Protein AF-A0A1Q7RCG2-F1 (afdb_monomer)

Solvent-accessible surface area (backbone atoms only — not comparable to full-atom values): 6216 Å² total; per-residue (Å²): 131,94,55,55,78,74,37,64,39,34,48,46,26,45,50,47,28,56,50,52,54,61,56,51,67,67,38,62,78,84,33,51,81,45,63,43,42,55,32,52,50,24,32,48,39,22,30,50,26,43,43,56,15,63,72,42,95,43,73,68,54,22,46,55,24,45,51,52,17,51,52,22,46,52,50,24,52,50,45,49,49,53,35,37,78,73,64,45,39,57,64,71,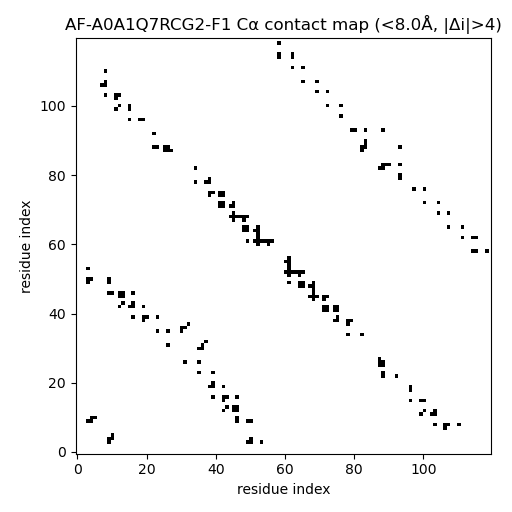60,48,53,55,52,48,55,48,49,53,52,28,50,52,37,45,52,52,51,49,53,58,53,52,64,73,75,111

Mean predicted aligned error: 2.52 Å

Secondary structure (DSSP, 8-state):
---GGG-HHHHHHHHHHHHHHHHGGGS-GGGGTTHHHHHHHHHHHHHHHHHHHHTSSSHHHHHHHHHHHHHHHHHHHHHHHHHHHTTSS-HHHHHHHHHHHHHHHHHHHHHHHHHHTTT-

Foldseek 3Di:
DDALCVQPLLVLLVVLLVLLLVQLVQADPVCVVPLSVQLNCLSVLLNVLCRVLVPDPDLVSSLVSLVVSLVSLVSNLVSLVVCVVVVSGDVVSSVVSVVSSVVSNVSSVVVSVVSVVVVD

pLDDT: mean 96.67, std 4.48, range [63.81, 98.88]

Sequence (120 aa):
MKTFRELDAWKKAHGLTLTVYRASSGFPADERFGLVMQLRRAASSVPANIAEGFARRTTKDFLRHLDIASGSLEETRYFLLLGNDLGYIASQNHEEIQRACDEVGRLLGGLMQALRRRLT

Nearest PDB structures (foldseek):
  2gsc-assembly1_D  TM=9.965E-01  e=1.014E-08  Xanthomonas campestris pv. campestris
  2gsc-assembly1_C  TM=9.899E-01  e=2.465E-07  Xanthomonas campestris pv. campestris
  2rld-assembly1_B  TM=9.260E-01  e=1.618E-04  Bacteroides thetaiotaomicron VPI-5482
  2rld-assembly1_E  TM=9.252E-01  e=1.705E-04  Bacteroides thetaiotaomicron VPI-5482
  2rld-assembly1_D  TM=9.304E-01  e=6.303E-04  Bacteroides thetaiotaomicron VPI-5482

Radius of gyration: 14.98 Å; Cα contacts (8 Å, |Δi|>4): 127; chains: 1; bounding box: 38×26×40 Å

Structure (mmCIF, N/CA/C/O backbone):
data_AF-A0A1Q7RCG2-F1
#
_entry.id   AF-A0A1Q7RCG2-F1
#
loop_
_atom_site.group_PDB
_atom_site.id
_atom_site.type_symbol
_atom_site.label_atom_id
_atom_site.label_alt_id
_atom_site.label_comp_id
_atom_site.label_asym_id
_atom_site.label_entity_id
_atom_site.label_seq_id
_atom_site.pdbx_PDB_ins_code
_atom_site.Cartn_x
_atom_site.Cartn_y
_atom_site.Cartn_z
_atom_site.occupancy
_atom_site.B_iso_or_equiv
_atom_site.auth_seq_id
_atom_site.auth_comp_id
_atom_site.auth_asym_id
_atom_site.auth_atom_id
_atom_site.pdbx_PDB_model_num
ATOM 1 N N . MET A 1 1 ? 18.819 -17.217 -8.934 1.00 63.81 1 MET A N 1
ATOM 2 C CA . MET A 1 1 ? 17.830 -16.504 -9.774 1.00 63.81 1 MET A CA 1
ATOM 3 C C . MET A 1 1 ? 17.269 -15.365 -8.939 1.00 63.81 1 MET A C 1
ATOM 5 O O . MET A 1 1 ? 16.858 -15.650 -7.824 1.00 63.81 1 MET A O 1
ATOM 9 N N . LYS A 1 2 ? 17.323 -14.110 -9.410 1.00 83.50 2 LYS A N 1
ATOM 10 C CA . LYS A 1 2 ? 16.809 -12.965 -8.634 1.00 83.50 2 LYS A CA 1
ATOM 11 C C . LYS A 1 2 ? 15.293 -13.066 -8.492 1.00 83.50 2 LYS A C 1
ATOM 13 O O . LYS A 1 2 ? 14.614 -13.375 -9.471 1.00 83.50 2 LYS A O 1
ATOM 18 N N . THR A 1 3 ? 14.772 -12.791 -7.302 1.00 94.25 3 THR A N 1
ATOM 19 C CA . THR A 1 3 ? 13.325 -12.812 -7.029 1.00 94.25 3 THR A CA 1
ATOM 20 C C . THR A 1 3 ? 12.819 -11.442 -6.582 1.00 94.25 3 THR A C 1
ATOM 22 O O . THR A 1 3 ? 13.573 -10.647 -6.024 1.00 94.25 3 THR A O 1
ATOM 25 N N . PHE A 1 4 ? 11.521 -11.172 -6.757 1.00 96.06 4 PHE A N 1
ATOM 26 C CA . PHE A 1 4 ? 10.897 -9.929 -6.276 1.00 96.06 4 PHE A CA 1
ATOM 27 C C . PHE A 1 4 ? 11.079 -9.723 -4.762 1.00 96.06 4 PHE A C 1
ATOM 29 O O . PHE A 1 4 ? 11.087 -8.588 -4.294 1.00 96.06 4 PHE A O 1
ATOM 36 N N . ARG A 1 5 ? 11.276 -10.811 -4.000 1.00 96.69 5 ARG A N 1
ATOM 37 C CA . ARG A 1 5 ? 11.492 -10.788 -2.546 1.00 96.69 5 ARG A CA 1
ATOM 38 C C . ARG A 1 5 ? 12.801 -10.114 -2.140 1.00 96.69 5 ARG A C 1
ATOM 40 O O . ARG A 1 5 ? 12.957 -9.737 -0.984 1.00 96.69 5 ARG A O 1
ATOM 47 N N . GLU A 1 6 ? 13.737 -9.952 -3.072 1.00 96.19 6 GLU A N 1
ATOM 48 C CA . GLU A 1 6 ? 14.990 -9.233 -2.835 1.00 96.19 6 GLU A CA 1
ATOM 49 C C . GLU A 1 6 ? 14.806 -7.710 -2.875 1.00 96.19 6 GLU A C 1
ATOM 51 O O . GLU A 1 6 ? 15.628 -7.001 -2.297 1.00 96.19 6 GLU A O 1
ATOM 56 N N . LEU A 1 7 ? 13.728 -7.203 -3.491 1.00 97.50 7 LEU A N 1
ATOM 57 C CA . LEU A 1 7 ? 13.446 -5.770 -3.572 1.00 97.50 7 LEU A CA 1
ATOM 58 C C . LEU A 1 7 ? 13.056 -5.216 -2.201 1.00 97.50 7 LEU A C 1
ATOM 60 O O . LEU A 1 7 ? 12.069 -5.653 -1.608 1.00 97.50 7 LEU A O 1
ATOM 64 N N . ASP A 1 8 ? 13.757 -4.187 -1.732 1.00 98.25 8 ASP A N 1
ATOM 65 C CA . ASP A 1 8 ? 13.430 -3.558 -0.446 1.00 98.25 8 ASP A CA 1
ATOM 66 C C . ASP A 1 8 ? 12.045 -2.906 -0.455 1.00 98.25 8 ASP A C 1
ATOM 68 O O . ASP A 1 8 ? 11.306 -3.025 0.523 1.00 98.25 8 ASP A O 1
ATOM 72 N N . ALA A 1 9 ? 11.639 -2.328 -1.594 1.00 98.25 9 ALA A N 1
ATOM 73 C CA . ALA A 1 9 ? 10.277 -1.834 -1.795 1.00 98.25 9 ALA A CA 1
ATOM 74 C C . ALA A 1 9 ? 9.230 -2.935 -1.551 1.00 98.25 9 ALA A C 1
ATOM 76 O O . ALA A 1 9 ? 8.227 -2.697 -0.882 1.00 98.25 9 ALA A O 1
ATOM 77 N N . TRP A 1 10 ? 9.485 -4.161 -2.027 1.00 98.69 10 TRP A N 1
ATOM 78 C CA . TRP A 1 10 ? 8.578 -5.285 -1.808 1.00 98.69 10 TRP A CA 1
ATOM 79 C C . TRP A 1 10 ? 8.573 -5.741 -0.346 1.00 98.69 10 TRP A C 1
ATOM 81 O O . TRP A 1 10 ? 7.501 -5.918 0.228 1.00 98.69 10 TRP A O 1
ATOM 91 N N . LYS A 1 11 ? 9.750 -5.900 0.279 1.00 98.69 11 LYS A N 1
ATOM 92 C CA . LYS A 1 11 ? 9.861 -6.340 1.683 1.00 98.69 11 LYS A CA 1
ATOM 93 C C . LYS A 1 11 ? 9.094 -5.403 2.614 1.00 98.69 11 LYS A C 1
ATOM 95 O O . LYS A 1 11 ? 8.339 -5.863 3.469 1.00 98.69 11 LYS A O 1
ATOM 100 N N . LYS A 1 12 ? 9.257 -4.091 2.421 1.00 98.75 12 LYS A N 1
ATOM 101 C CA . LYS A 1 12 ? 8.567 -3.069 3.214 1.00 98.75 12 LYS A CA 1
ATOM 102 C C . LYS A 1 12 ? 7.070 -3.028 2.923 1.00 98.75 12 LYS A C 1
ATOM 104 O O . LYS A 1 12 ? 6.293 -2.996 3.869 1.00 98.75 12 LYS A O 1
ATOM 109 N N . ALA A 1 13 ? 6.653 -3.140 1.660 1.00 98.81 13 ALA A N 1
ATOM 110 C CA . ALA A 1 13 ? 5.233 -3.213 1.305 1.00 98.81 13 ALA A CA 1
ATOM 111 C C . ALA A 1 13 ? 4.540 -4.460 1.888 1.00 98.81 13 ALA A C 1
ATOM 113 O O . ALA A 1 13 ? 3.412 -4.387 2.379 1.00 98.81 13 ALA A O 1
ATOM 114 N N . HIS A 1 14 ? 5.222 -5.608 1.891 1.00 98.81 14 HIS A N 1
ATOM 115 C CA . HIS A 1 14 ? 4.711 -6.824 2.516 1.00 98.81 14 HIS A CA 1
ATOM 116 C C . HIS A 1 14 ? 4.605 -6.672 4.039 1.00 98.81 14 HIS A C 1
ATOM 118 O O . HIS A 1 14 ? 3.569 -7.000 4.615 1.00 98.81 14 HIS A O 1
ATOM 124 N N . GLY A 1 15 ? 5.630 -6.106 4.684 1.00 98.75 15 GLY A N 1
ATOM 125 C CA . GLY A 1 15 ? 5.591 -5.772 6.110 1.00 98.75 15 GLY A CA 1
ATOM 126 C C . GLY A 1 15 ? 4.431 -4.835 6.462 1.00 98.75 15 GLY A C 1
ATOM 127 O O . GLY A 1 15 ? 3.671 -5.133 7.381 1.00 98.75 15 GLY A O 1
ATOM 128 N N . LEU A 1 16 ? 4.233 -3.768 5.680 1.00 98.81 16 LEU A N 1
ATOM 129 C CA . LEU A 1 16 ? 3.100 -2.850 5.815 1.00 98.81 16 LEU A CA 1
ATOM 130 C C . LEU A 1 16 ? 1.761 -3.591 5.721 1.00 98.81 16 LEU A C 1
ATOM 132 O O . LEU A 1 16 ? 0.891 -3.387 6.563 1.00 98.81 16 LEU A O 1
ATOM 136 N N . THR A 1 17 ? 1.613 -4.501 4.752 1.00 98.81 17 THR A N 1
ATOM 137 C CA . THR A 1 17 ? 0.398 -5.321 4.610 1.00 98.81 17 THR A CA 1
ATOM 138 C C . THR A 1 17 ? 0.106 -6.107 5.889 1.00 98.81 17 THR A C 1
ATOM 140 O O . THR A 1 17 ? -1.019 -6.083 6.383 1.00 98.81 17 THR A O 1
ATOM 143 N N . LEU A 1 18 ? 1.111 -6.770 6.469 1.00 98.75 18 LEU A N 1
ATOM 144 C CA . LEU A 1 18 ? 0.935 -7.525 7.715 1.00 98.75 18 LEU A CA 1
ATOM 145 C C . LEU A 1 18 ? 0.525 -6.614 8.880 1.00 98.75 18 LEU A C 1
ATOM 147 O O . LEU A 1 18 ? -0.365 -6.974 9.652 1.00 98.75 18 LEU A O 1
ATOM 151 N N . THR A 1 19 ? 1.131 -5.431 8.993 1.00 98.25 19 THR A N 1
ATOM 152 C CA . THR A 1 19 ? 0.772 -4.442 10.019 1.00 98.25 19 THR A CA 1
ATOM 153 C C . THR A 1 19 ? -0.667 -3.957 9.851 1.00 98.25 19 THR A C 1
ATOM 155 O O . THR A 1 19 ? -1.411 -3.931 10.826 1.00 98.25 19 THR A O 1
ATOM 158 N N . VAL A 1 20 ? -1.103 -3.667 8.623 1.00 98.25 20 VAL A N 1
ATOM 159 C CA . VAL A 1 20 ? -2.490 -3.278 8.320 1.00 98.25 20 VAL A CA 1
ATOM 160 C C . VAL A 1 20 ? -3.480 -4.383 8.700 1.00 98.25 20 VAL A C 1
ATOM 162 O O . VAL A 1 20 ? -4.526 -4.105 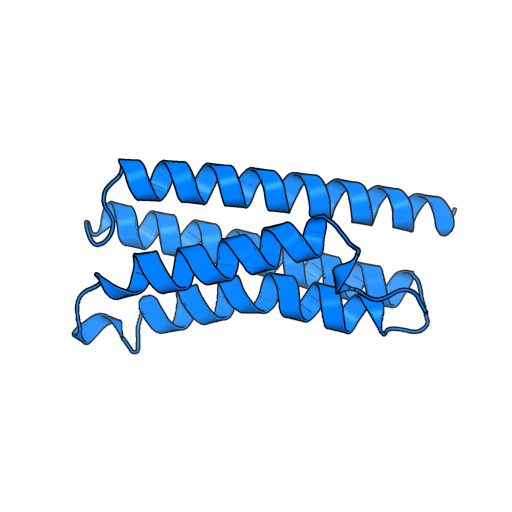9.288 1.00 98.25 20 VAL A O 1
ATOM 165 N N . TYR A 1 21 ? -3.163 -5.650 8.422 1.00 98.19 21 TYR A N 1
ATOM 166 C CA . TYR A 1 21 ? -4.018 -6.776 8.817 1.00 98.19 21 TYR A CA 1
ATOM 167 C C . TYR A 1 21 ? -4.177 -6.881 10.338 1.00 98.19 21 TYR A C 1
ATOM 169 O O . TYR A 1 21 ? -5.292 -7.108 10.810 1.00 98.19 21 TYR A O 1
ATOM 177 N N . ARG A 1 22 ? -3.087 -6.677 11.091 1.00 97.31 22 ARG A N 1
ATOM 178 C CA . ARG A 1 22 ? -3.101 -6.658 12.562 1.00 97.31 22 ARG A CA 1
ATOM 179 C C . ARG A 1 22 ? -3.856 -5.452 13.116 1.00 97.31 22 ARG A C 1
ATOM 181 O O . ARG A 1 22 ? -4.656 -5.611 14.021 1.00 97.31 22 ARG A O 1
ATOM 188 N N . ALA A 1 23 ? -3.649 -4.259 12.568 1.00 95.81 23 ALA A N 1
ATOM 189 C CA . ALA A 1 23 ? -4.341 -3.061 13.042 1.00 95.81 23 ALA A CA 1
ATOM 190 C C . ALA A 1 23 ? -5.856 -3.134 12.786 1.00 95.81 23 ALA A C 1
ATOM 192 O O . ALA A 1 23 ? -6.661 -2.843 13.666 1.00 95.81 23 ALA A O 1
ATOM 193 N N . SER A 1 24 ? -6.251 -3.611 11.603 1.00 96.50 24 SER A N 1
ATOM 194 C CA . SER A 1 24 ? -7.662 -3.732 11.210 1.00 96.50 24 SER A CA 1
ATOM 195 C C . SER A 1 24 ? -8.426 -4.859 11.913 1.00 96.50 24 SER A C 1
ATOM 197 O O . SER A 1 24 ? -9.637 -4.958 11.743 1.00 96.50 24 SER A O 1
ATOM 199 N N . SER A 1 25 ? -7.771 -5.731 12.692 1.00 94.88 25 SER A N 1
ATOM 200 C CA . SER A 1 25 ? -8.489 -6.743 13.482 1.00 94.88 25 SER A CA 1
ATOM 201 C C . SER A 1 25 ? -9.213 -6.160 14.694 1.00 94.88 25 SER A C 1
ATOM 203 O O . SER A 1 25 ? -10.073 -6.836 15.245 1.00 94.88 25 SER A O 1
ATOM 205 N N . GLY A 1 26 ? -8.859 -4.941 15.116 1.00 91.62 26 GLY A N 1
ATOM 206 C CA . GLY A 1 26 ? -9.524 -4.227 16.209 1.00 91.62 26 GLY A CA 1
ATOM 207 C C . GLY A 1 26 ? -10.731 -3.389 15.776 1.00 91.62 26 GLY A C 1
ATOM 208 O O . GLY A 1 26 ? -11.350 -2.752 16.620 1.00 91.62 26 GLY A O 1
ATOM 209 N N . PHE A 1 27 ? -11.053 -3.359 14.480 1.00 96.50 27 PHE A N 1
ATOM 210 C CA . PHE A 1 27 ? -12.150 -2.548 13.948 1.00 96.50 27 PHE A CA 1
ATOM 211 C C . PHE A 1 27 ? -13.511 -3.180 14.299 1.00 96.50 27 PHE A C 1
ATOM 213 O O . PHE A 1 27 ? -13.576 -4.396 14.521 1.00 96.50 27 PHE A O 1
ATOM 220 N N . PRO A 1 28 ? -14.609 -2.396 14.311 1.00 97.00 28 PRO A N 1
ATOM 221 C CA . PRO A 1 28 ? -15.953 -2.922 14.540 1.00 97.00 28 PRO A CA 1
ATOM 222 C C . PRO A 1 28 ? -16.313 -4.066 13.583 1.00 97.00 28 PRO A C 1
ATOM 224 O O . PRO A 1 28 ? -15.946 -4.053 12.407 1.00 97.00 28 PRO A O 1
ATOM 227 N N . ALA A 1 29 ? -17.071 -5.051 14.072 1.00 95.62 29 ALA A N 1
ATOM 228 C CA . ALA A 1 29 ? -17.440 -6.226 13.279 1.00 95.62 29 ALA A CA 1
ATOM 229 C C . ALA A 1 29 ? -18.261 -5.869 12.025 1.00 95.62 29 ALA A C 1
ATOM 231 O O . ALA A 1 29 ? -18.080 -6.500 10.981 1.00 95.62 29 ALA A O 1
ATOM 232 N N . ASP A 1 30 ? -19.095 -4.831 12.105 1.00 96.19 30 ASP A N 1
ATOM 233 C CA . ASP A 1 30 ? -19.936 -4.370 10.994 1.00 96.19 30 ASP A CA 1
ATOM 234 C C . ASP A 1 30 ? -19.110 -3.754 9.847 1.00 96.19 30 ASP A C 1
ATOM 236 O O . ASP A 1 30 ? -19.510 -3.807 8.686 1.00 96.19 30 ASP A O 1
ATOM 240 N N . GLU A 1 31 ? -17.886 -3.293 10.129 1.00 96.38 31 GLU A N 1
ATOM 241 C CA . GLU A 1 31 ? -16.946 -2.775 9.126 1.00 96.38 31 GLU A CA 1
ATOM 242 C C . GLU A 1 31 ? -16.150 -3.873 8.409 1.00 96.38 31 GLU A C 1
ATOM 244 O O . GLU A 1 31 ? -15.356 -3.592 7.503 1.00 96.38 31 GLU A O 1
ATOM 249 N N . ARG A 1 32 ? -16.358 -5.149 8.767 1.00 92.69 32 ARG A N 1
ATOM 250 C CA . ARG A 1 32 ? -15.634 -6.288 8.181 1.00 92.69 32 ARG A CA 1
ATOM 251 C C . ARG A 1 32 ? -15.726 -6.317 6.655 1.00 92.69 32 ARG A C 1
ATOM 253 O O . ARG A 1 32 ? -14.729 -6.612 5.994 1.00 92.69 32 ARG A O 1
ATOM 260 N N . PHE A 1 33 ? -16.915 -6.059 6.115 1.00 93.94 33 PHE A N 1
ATOM 261 C CA . PHE A 1 33 ? -17.172 -6.017 4.671 1.00 93.94 33 PHE A CA 1
ATOM 262 C C . PHE A 1 33 ? -17.119 -4.593 4.093 1.00 93.94 33 PHE A C 1
ATOM 264 O O . PHE A 1 33 ? -17.088 -4.443 2.874 1.00 93.94 33 PHE A O 1
ATOM 271 N N . GLY A 1 34 ? -17.070 -3.576 4.958 1.00 96.31 34 GLY A N 1
ATOM 272 C CA . GLY A 1 34 ? -16.856 -2.175 4.612 1.00 96.31 34 GLY A CA 1
ATOM 273 C C . GLY A 1 34 ? -15.370 -1.823 4.623 1.00 96.31 34 GLY A C 1
ATOM 274 O O . GLY A 1 34 ? -14.582 -2.336 3.818 1.00 96.31 34 GLY A O 1
ATOM 275 N N . LEU A 1 35 ? -14.976 -0.952 5.552 1.00 97.50 35 LEU A N 1
ATOM 276 C CA . LEU A 1 35 ? -13.643 -0.362 5.613 1.00 97.50 35 LEU A CA 1
ATOM 277 C C . LEU A 1 35 ? -12.520 -1.400 5.735 1.00 97.50 35 LEU A C 1
ATOM 279 O O . LEU A 1 35 ? -11.496 -1.281 5.060 1.00 97.50 35 LEU A O 1
ATOM 283 N N . VAL A 1 36 ? -12.703 -2.450 6.545 1.00 98.06 36 VAL A N 1
ATOM 284 C CA . VAL A 1 36 ? -11.662 -3.471 6.771 1.00 98.06 36 VAL A CA 1
ATOM 285 C C . VAL A 1 36 ? -11.311 -4.197 5.474 1.00 98.06 36 VAL A C 1
ATOM 287 O O . VAL A 1 36 ? -10.132 -4.433 5.192 1.00 98.06 36 VAL A O 1
ATOM 290 N N . MET A 1 37 ? -12.317 -4.552 4.670 1.00 98.31 37 MET A N 1
ATOM 291 C CA . MET A 1 37 ? -12.093 -5.234 3.397 1.00 98.31 37 MET A CA 1
ATOM 292 C C . MET A 1 37 ? -11.364 -4.327 2.406 1.00 98.31 37 MET A C 1
ATOM 294 O O . MET A 1 37 ? -10.397 -4.770 1.784 1.00 98.31 37 MET A O 1
ATOM 298 N N . GLN A 1 38 ? -11.804 -3.076 2.270 1.00 98.44 38 GLN A N 1
ATOM 299 C CA . GLN A 1 38 ? -11.202 -2.115 1.345 1.00 98.44 38 GLN A CA 1
ATOM 300 C C . GLN A 1 38 ? -9.742 -1.827 1.714 1.00 98.44 38 GLN A C 1
ATOM 302 O O . GLN A 1 38 ? -8.850 -1.984 0.879 1.00 98.44 38 GLN A O 1
ATOM 307 N N . LEU A 1 39 ? -9.475 -1.554 2.993 1.00 98.56 39 LEU A N 1
ATOM 308 C CA . LEU A 1 39 ? -8.131 -1.315 3.513 1.00 98.56 39 LEU A CA 1
ATOM 309 C C . LEU A 1 39 ? -7.190 -2.503 3.258 1.00 98.56 39 LEU A C 1
ATOM 311 O O . LEU A 1 39 ? -6.078 -2.334 2.758 1.00 98.56 39 LEU A O 1
ATOM 315 N N . ARG A 1 40 ? -7.628 -3.730 3.567 1.00 98.62 40 ARG A N 1
ATOM 316 C CA . ARG A 1 40 ? -6.806 -4.936 3.364 1.00 98.62 40 ARG A CA 1
ATOM 317 C C . ARG A 1 40 ? -6.539 -5.217 1.888 1.00 98.62 40 ARG A C 1
ATOM 319 O O . ARG A 1 40 ? -5.443 -5.677 1.550 1.00 98.62 40 ARG A O 1
ATOM 326 N N . ARG A 1 41 ? -7.511 -4.952 1.010 1.00 98.75 41 ARG A N 1
ATOM 327 C CA . ARG A 1 41 ? -7.348 -5.084 -0.445 1.00 98.75 41 ARG A CA 1
ATOM 328 C C . ARG A 1 41 ? -6.346 -4.068 -0.983 1.00 98.75 41 ARG A C 1
ATOM 330 O O . ARG A 1 41 ? -5.412 -4.480 -1.663 1.00 98.75 41 ARG A O 1
ATOM 337 N N . ALA A 1 42 ? -6.487 -2.794 -0.620 1.00 98.75 42 ALA A N 1
ATOM 338 C CA . ALA A 1 42 ? -5.547 -1.747 -1.010 1.00 98.75 42 ALA A CA 1
ATOM 339 C C . ALA A 1 42 ? -4.119 -2.079 -0.537 1.00 98.75 42 ALA A C 1
ATOM 341 O O . ALA A 1 42 ? -3.198 -2.162 -1.350 1.00 98.75 42 ALA A O 1
ATOM 342 N N . ALA A 1 43 ? -3.949 -2.412 0.748 1.00 98.81 43 ALA A N 1
ATOM 343 C CA . ALA A 1 43 ? -2.632 -2.695 1.317 1.00 98.81 43 ALA A CA 1
ATOM 344 C C . ALA A 1 43 ? -1.951 -3.900 0.653 1.00 98.81 43 ALA A C 1
ATOM 346 O O . ALA A 1 43 ? -0.781 -3.823 0.282 1.00 98.81 43 ALA A O 1
ATOM 347 N N . SER A 1 44 ? -2.684 -5.003 0.455 1.00 98.88 44 SER A N 1
ATOM 348 C CA . SER A 1 44 ? -2.139 -6.211 -0.184 1.00 98.88 44 SER A CA 1
ATOM 349 C C . SER A 1 44 ? -1.901 -6.060 -1.691 1.00 98.88 44 SER A C 1
ATOM 351 O O . SER A 1 44 ? -1.035 -6.746 -2.239 1.00 98.88 44 SER A O 1
ATOM 353 N N . SER A 1 45 ? -2.594 -5.127 -2.353 1.00 98.88 45 SER A N 1
ATOM 354 C CA . SER A 1 45 ? -2.382 -4.798 -3.766 1.00 98.88 45 SER A CA 1
ATOM 355 C C . SER A 1 45 ? -0.993 -4.201 -4.028 1.00 98.88 45 SER A C 1
ATOM 357 O O . SER A 1 45 ? -0.411 -4.460 -5.084 1.00 98.88 45 SER A O 1
ATOM 359 N N . VAL A 1 46 ? -0.405 -3.478 -3.064 1.00 98.88 46 VAL A N 1
ATOM 360 C CA . VAL A 1 46 ? 0.932 -2.869 -3.204 1.00 98.88 46 VAL A CA 1
ATOM 361 C C . VAL A 1 46 ? 2.024 -3.926 -3.461 1.00 98.88 46 VAL A C 1
ATOM 363 O O . VAL A 1 46 ? 2.627 -3.908 -4.539 1.00 98.88 46 VAL A O 1
ATOM 366 N N . PRO A 1 47 ? 2.299 -4.891 -2.554 1.00 98.81 47 PRO A N 1
ATOM 367 C CA . PRO A 1 47 ? 3.306 -5.920 -2.809 1.00 98.81 47 PRO A CA 1
ATOM 368 C C . PRO A 1 47 ? 2.904 -6.890 -3.928 1.00 98.81 47 PRO A C 1
ATOM 370 O O . PRO A 1 47 ? 3.795 -7.429 -4.589 1.00 98.81 47 PRO A O 1
ATOM 373 N N . ALA A 1 48 ? 1.603 -7.112 -4.162 1.00 98.81 48 ALA A N 1
ATOM 374 C CA . ALA A 1 48 ? 1.129 -7.956 -5.258 1.00 98.81 48 ALA A CA 1
ATOM 375 C C . ALA A 1 48 ? 1.510 -7.365 -6.622 1.00 98.81 48 ALA A C 1
ATOM 377 O O . ALA A 1 48 ? 2.116 -8.058 -7.438 1.00 98.81 48 ALA A O 1
ATOM 378 N N . ASN A 1 49 ? 1.267 -6.069 -6.834 1.00 98.81 49 ASN A N 1
ATOM 379 C CA . ASN A 1 49 ? 1.642 -5.390 -8.071 1.00 98.81 49 ASN A CA 1
ATOM 380 C C . ASN A 1 49 ? 3.160 -5.289 -8.252 1.00 98.81 49 ASN A C 1
ATOM 382 O O . ASN A 1 49 ? 3.646 -5.452 -9.368 1.00 98.81 49 ASN A O 1
ATOM 386 N N . ILE A 1 50 ? 3.939 -5.099 -7.181 1.00 98.69 50 ILE A N 1
ATOM 387 C CA . ILE A 1 50 ? 5.408 -5.151 -7.282 1.00 98.69 50 ILE A CA 1
ATOM 388 C C . ILE A 1 50 ? 5.868 -6.539 -7.759 1.00 98.69 50 ILE A C 1
ATOM 390 O O . ILE A 1 50 ? 6.716 -6.633 -8.647 1.00 98.69 50 ILE A O 1
ATOM 394 N N . ALA A 1 51 ? 5.312 -7.615 -7.192 1.00 98.56 51 ALA A N 1
ATOM 395 C CA . ALA A 1 51 ? 5.6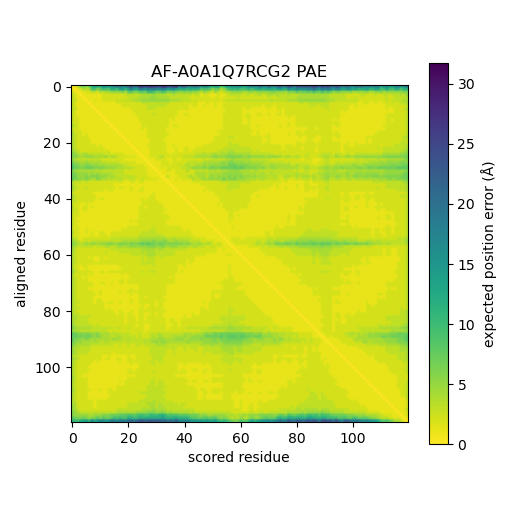63 -8.983 -7.569 1.00 98.56 51 ALA A CA 1
ATOM 396 C C . ALA A 1 51 ? 5.234 -9.319 -9.007 1.00 98.56 51 ALA A C 1
ATOM 398 O O . ALA A 1 51 ? 6.021 -9.883 -9.768 1.00 98.56 51 ALA A O 1
ATOM 399 N N . GLU A 1 52 ? 4.017 -8.933 -9.395 1.00 98.31 52 GLU A N 1
ATOM 400 C CA . GLU A 1 52 ? 3.500 -9.130 -10.749 1.00 98.31 52 GLU A CA 1
ATOM 401 C C . GLU A 1 52 ? 4.312 -8.340 -11.780 1.00 98.31 52 GLU A C 1
ATOM 403 O O . GLU A 1 52 ? 4.717 -8.884 -12.807 1.00 98.31 52 GLU A O 1
ATOM 408 N N . GLY A 1 53 ? 4.618 -7.078 -11.474 1.00 97.81 53 GLY A N 1
ATOM 409 C CA . GLY A 1 53 ? 5.461 -6.211 -12.285 1.00 97.81 53 GLY A CA 1
ATOM 410 C C . GLY A 1 53 ? 6.870 -6.766 -12.481 1.00 97.81 53 GLY A C 1
ATOM 411 O O . GLY A 1 53 ? 7.380 -6.755 -13.599 1.00 97.81 53 GLY A O 1
ATOM 412 N N . PHE A 1 54 ? 7.477 -7.312 -11.425 1.00 97.38 54 PHE A N 1
ATOM 413 C CA . PHE A 1 54 ? 8.806 -7.927 -11.488 1.00 97.38 54 PHE A CA 1
ATOM 414 C C . PHE A 1 54 ? 8.858 -9.132 -12.439 1.00 97.38 54 PHE A C 1
ATOM 416 O O . PHE A 1 54 ? 9.900 -9.405 -13.028 1.00 97.38 54 PHE A O 1
ATOM 423 N N . ALA A 1 55 ? 7.741 -9.846 -12.612 1.00 95.94 55 ALA A N 1
ATOM 424 C CA . ALA A 1 55 ? 7.634 -10.966 -13.545 1.00 95.94 55 ALA A CA 1
ATOM 425 C C . ALA A 1 55 ? 7.421 -10.532 -15.011 1.00 95.94 55 ALA A C 1
ATOM 427 O O . ALA A 1 55 ? 7.402 -11.380 -15.909 1.00 95.94 55 ALA A O 1
ATOM 428 N N . ARG A 1 56 ? 7.238 -9.232 -15.287 1.00 95.44 56 ARG A N 1
ATOM 429 C CA . ARG A 1 56 ? 7.025 -8.722 -16.648 1.00 95.44 56 ARG A CA 1
ATOM 430 C C . ARG A 1 56 ? 8.327 -8.682 -17.447 1.00 95.44 56 ARG A C 1
ATOM 432 O O . ARG A 1 56 ? 9.418 -8.511 -16.914 1.00 95.44 56 ARG A O 1
ATOM 439 N N . ARG A 1 57 ? 8.196 -8.827 -18.770 1.00 91.12 57 ARG A N 1
ATOM 440 C CA . ARG A 1 57 ? 9.335 -8.925 -19.699 1.00 91.12 57 ARG A CA 1
ATOM 441 C C . ARG A 1 57 ? 10.007 -7.585 -19.981 1.00 91.12 57 ARG A C 1
ATOM 443 O O . ARG A 1 57 ? 11.168 -7.568 -20.374 1.00 91.12 57 ARG A O 1
ATOM 450 N N . THR A 1 58 ? 9.282 -6.477 -19.829 1.00 95.62 58 THR A N 1
ATOM 451 C CA . THR A 1 58 ? 9.779 -5.146 -20.182 1.00 95.62 58 THR A CA 1
ATOM 452 C C . THR A 1 58 ? 9.816 -4.223 -18.972 1.00 95.62 58 THR A C 1
ATOM 454 O O . THR A 1 58 ? 8.954 -4.274 -18.093 1.00 95.62 58 THR A O 1
ATOM 457 N N . THR A 1 59 ? 10.791 -3.314 -18.958 1.00 96.38 59 THR A N 1
ATOM 458 C CA . THR A 1 59 ? 10.879 -2.253 -17.946 1.00 96.38 59 THR A CA 1
ATOM 459 C C . THR A 1 59 ? 9.637 -1.355 -17.953 1.00 96.38 59 THR A C 1
ATOM 461 O O . THR A 1 59 ? 9.210 -0.904 -16.894 1.00 96.38 59 THR A O 1
ATOM 464 N N . LYS A 1 60 ? 9.025 -1.119 -19.125 1.00 97.31 60 LYS A N 1
ATOM 465 C CA . LYS A 1 60 ? 7.792 -0.323 -19.254 1.00 97.31 60 LYS A CA 1
ATOM 466 C C . LYS A 1 60 ? 6.606 -0.994 -18.554 1.00 97.31 60 LYS A C 1
ATOM 468 O O . LYS A 1 60 ? 5.893 -0.329 -17.808 1.00 97.31 60 LYS A O 1
ATOM 473 N N . ASP A 1 61 ? 6.432 -2.303 -18.730 1.00 97.44 61 ASP A N 1
ATOM 474 C CA . ASP A 1 61 ? 5.376 -3.051 -18.038 1.00 97.44 61 ASP A CA 1
ATOM 475 C C . ASP A 1 61 ? 5.602 -3.092 -16.528 1.00 97.44 61 ASP A C 1
ATOM 477 O O . ASP A 1 61 ? 4.646 -2.961 -15.764 1.00 97.44 61 ASP A O 1
ATOM 481 N N . PHE A 1 62 ? 6.856 -3.244 -16.089 1.00 97.81 62 PHE A N 1
ATOM 482 C CA . PHE A 1 62 ? 7.162 -3.194 -14.663 1.00 97.81 62 PHE A CA 1
ATOM 483 C C . PHE A 1 62 ? 6.805 -1.817 -14.085 1.00 97.81 62 PHE A C 1
ATOM 485 O O . PHE A 1 62 ? 6.098 -1.741 -13.083 1.00 97.81 62 PHE A O 1
ATOM 492 N N . LEU A 1 63 ? 7.195 -0.726 -14.753 1.00 98.44 63 LEU A N 1
ATOM 493 C CA . LEU A 1 63 ? 6.825 0.630 -14.340 1.00 98.44 63 LEU A CA 1
ATOM 494 C C . LEU A 1 63 ? 5.306 0.815 -14.227 1.00 98.44 63 LEU A C 1
ATOM 496 O O . LEU A 1 63 ? 4.857 1.327 -13.209 1.00 98.44 63 LEU A O 1
ATOM 500 N N . ARG A 1 64 ? 4.519 0.311 -15.189 1.00 98.44 64 ARG A N 1
ATOM 501 C CA . ARG A 1 64 ? 3.046 0.363 -15.128 1.00 98.44 64 ARG A CA 1
ATOM 502 C C . ARG A 1 64 ? 2.492 -0.316 -13.871 1.00 98.44 64 ARG A C 1
ATOM 504 O O . ARG A 1 64 ? 1.574 0.203 -13.247 1.00 98.44 64 ARG A O 1
ATOM 511 N N . HIS A 1 65 ? 3.035 -1.467 -13.482 1.00 98.69 65 HIS A N 1
ATOM 512 C CA . HIS A 1 65 ? 2.629 -2.129 -12.238 1.00 98.69 65 HIS A CA 1
ATOM 513 C C . HIS A 1 65 ? 3.075 -1.360 -10.985 1.00 98.69 65 HIS A C 1
ATOM 515 O O . HIS A 1 65 ? 2.342 -1.332 -10.001 1.00 98.69 65 HIS A O 1
ATOM 521 N N . LEU A 1 66 ? 4.239 -0.706 -11.010 1.00 98.69 66 LEU A N 1
ATOM 522 C CA . LEU A 1 66 ? 4.683 0.150 -9.904 1.00 98.69 66 LEU A CA 1
ATOM 523 C C . LEU A 1 66 ? 3.831 1.422 -9.764 1.00 98.69 66 LEU A C 1
ATOM 525 O O . LEU A 1 66 ? 3.608 1.871 -8.640 1.00 98.69 66 LEU A O 1
ATOM 529 N N . ASP A 1 67 ? 3.305 1.965 -10.866 1.00 98.62 67 ASP A N 1
ATOM 530 C CA . ASP A 1 67 ? 2.314 3.048 -10.826 1.00 98.62 67 ASP A CA 1
ATOM 531 C C . ASP A 1 67 ? 1.020 2.568 -10.132 1.00 98.62 67 ASP A C 1
ATOM 533 O O . ASP A 1 67 ? 0.522 3.239 -9.229 1.00 98.62 67 ASP A O 1
ATOM 537 N N . ILE A 1 68 ? 0.525 1.362 -10.457 1.00 98.81 68 ILE A N 1
ATOM 538 C CA . ILE A 1 68 ? -0.646 0.763 -9.780 1.00 98.81 68 ILE A CA 1
ATOM 539 C C . ILE A 1 68 ? -0.365 0.530 -8.289 1.00 98.81 68 ILE A C 1
ATOM 541 O O . ILE A 1 68 ? -1.197 0.859 -7.443 1.00 98.81 68 ILE A O 1
ATOM 545 N N . ALA A 1 69 ? 0.814 -0.003 -7.950 1.00 98.81 69 ALA A N 1
ATOM 546 C CA . ALA A 1 69 ? 1.230 -0.196 -6.562 1.00 98.81 69 ALA A CA 1
ATOM 547 C C . ALA A 1 69 ? 1.266 1.133 -5.788 1.00 98.81 69 ALA A C 1
ATOM 549 O O . ALA A 1 69 ? 0.858 1.172 -4.630 1.00 98.81 69 ALA A O 1
ATOM 550 N N . SER A 1 70 ? 1.709 2.218 -6.432 1.00 98.75 70 SER A N 1
ATOM 551 C CA . SER A 1 70 ? 1.712 3.558 -5.835 1.00 98.75 70 SER A CA 1
ATOM 552 C C . SER A 1 70 ? 0.288 4.067 -5.597 1.00 98.75 70 SER A C 1
ATOM 554 O O . SER A 1 70 ? -0.003 4.544 -4.508 1.00 98.75 70 SER A O 1
ATOM 556 N N . GLY A 1 71 ? -0.633 3.881 -6.550 1.00 98.81 71 GLY A N 1
ATOM 557 C CA . GLY A 1 71 ? -2.051 4.208 -6.347 1.00 98.81 71 GLY A CA 1
ATOM 558 C C . GLY A 1 71 ? -2.689 3.420 -5.195 1.00 98.81 71 GLY A C 1
ATOM 559 O O . GLY A 1 71 ? -3.349 3.996 -4.337 1.00 98.81 71 GLY A O 1
ATOM 560 N N . SER A 1 72 ? -2.411 2.114 -5.106 1.00 98.88 72 SER A N 1
ATOM 561 C CA . SER A 1 72 ? -2.883 1.267 -3.996 1.00 98.88 72 SER A CA 1
ATOM 562 C C . SER A 1 72 ? -2.303 1.685 -2.635 1.00 98.88 72 SER A C 1
ATOM 564 O O . SER A 1 72 ? -2.953 1.514 -1.600 1.00 98.88 72 SER A O 1
ATOM 566 N N . LEU A 1 73 ? -1.086 2.241 -2.607 1.00 98.88 73 LEU A N 1
ATOM 567 C CA . LEU A 1 73 ? -0.499 2.794 -1.386 1.00 98.88 73 LEU A CA 1
ATOM 568 C C . LEU A 1 73 ? -1.274 4.033 -0.923 1.00 98.88 73 LEU A C 1
ATOM 570 O O . LEU A 1 73 ? -1.580 4.136 0.261 1.00 98.88 73 LEU A O 1
ATOM 574 N N . GLU A 1 74 ? -1.648 4.926 -1.838 1.00 98.75 74 GLU A N 1
ATOM 575 C CA . GLU A 1 74 ? -2.451 6.109 -1.504 1.00 98.75 74 GLU A CA 1
ATOM 576 C C . GLU A 1 74 ? -3.865 5.735 -1.030 1.00 98.75 74 GLU A C 1
ATOM 578 O O . GLU A 1 74 ? -4.339 6.271 -0.028 1.00 98.75 74 GLU A O 1
ATOM 583 N N . GLU A 1 75 ? -4.505 4.735 -1.644 1.00 98.75 75 GLU A N 1
ATOM 584 C CA . GLU A 1 75 ? -5.765 4.174 -1.127 1.00 98.75 75 GLU A CA 1
ATOM 585 C C . GLU A 1 75 ? -5.602 3.607 0.293 1.00 98.75 75 GLU A C 1
ATOM 587 O O . GLU A 1 75 ? -6.447 3.822 1.163 1.00 98.75 75 GLU A O 1
ATOM 592 N N . THR A 1 76 ? -4.485 2.922 0.561 1.00 98.75 76 THR A N 1
ATOM 593 C CA . THR A 1 76 ? -4.172 2.400 1.900 1.00 98.75 76 THR A CA 1
ATOM 594 C C . THR A 1 76 ? -4.072 3.533 2.920 1.00 98.75 76 THR A C 1
ATOM 596 O O . THR A 1 76 ? -4.665 3.439 3.995 1.00 98.75 76 THR A O 1
ATOM 599 N N . ARG A 1 77 ? -3.367 4.622 2.583 1.00 98.69 77 ARG A N 1
ATOM 600 C CA . ARG A 1 77 ? -3.251 5.809 3.445 1.00 98.69 77 ARG A CA 1
ATOM 601 C C . ARG A 1 77 ? -4.608 6.430 3.737 1.00 98.69 77 ARG A C 1
ATOM 603 O O . ARG A 1 77 ? -4.873 6.775 4.884 1.00 98.69 77 ARG A O 1
ATOM 610 N N . TYR A 1 78 ? -5.455 6.548 2.719 1.00 98.62 78 TYR A N 1
ATOM 611 C CA . TYR A 1 78 ? -6.791 7.108 2.870 1.00 98.62 78 TYR A CA 1
ATOM 612 C C . TYR A 1 78 ? -7.654 6.282 3.831 1.00 98.62 78 TYR A C 1
ATOM 614 O O . TYR A 1 78 ? -8.228 6.831 4.768 1.00 98.62 78 TYR A O 1
ATOM 622 N N . PHE A 1 79 ? -7.711 4.958 3.661 1.00 98.50 79 PHE A N 1
ATOM 623 C CA . PHE A 1 79 ? -8.517 4.113 4.547 1.00 98.50 79 PHE A CA 1
ATOM 624 C C . PHE A 1 79 ? -7.974 4.052 5.982 1.00 98.50 79 PHE A C 1
ATOM 626 O O . PHE A 1 79 ? -8.752 3.896 6.923 1.00 98.50 79 PHE A O 1
ATOM 633 N N . LEU A 1 80 ? -6.659 4.204 6.172 1.00 98.06 80 LEU A N 1
ATOM 634 C CA . LEU A 1 80 ? -6.055 4.355 7.499 1.00 98.06 80 LEU A CA 1
ATOM 635 C C . LEU A 1 80 ? -6.460 5.672 8.168 1.00 98.06 80 LEU A C 1
ATOM 637 O O . LEU A 1 80 ? -6.824 5.649 9.342 1.00 98.06 80 LEU A O 1
ATOM 641 N N . LEU A 1 81 ? -6.437 6.781 7.421 1.00 98.12 81 LEU A N 1
ATOM 642 C CA . LEU A 1 81 ? -6.901 8.086 7.895 1.00 98.12 81 LEU A CA 1
ATOM 643 C C . LEU A 1 81 ? -8.379 8.020 8.294 1.00 98.12 81 LEU A C 1
ATOM 645 O O . LEU A 1 81 ? -8.729 8.374 9.413 1.00 98.12 81 LEU A O 1
ATOM 649 N N . LEU A 1 82 ? -9.228 7.472 7.421 1.00 98.06 82 LEU A N 1
ATOM 650 C CA . LEU A 1 82 ? -10.653 7.309 7.700 1.00 98.06 82 LEU A CA 1
ATOM 651 C C . LEU A 1 82 ? -10.895 6.454 8.953 1.00 98.06 82 LEU A C 1
ATOM 653 O O . LEU A 1 82 ? -11.694 6.820 9.808 1.00 98.06 82 LEU A O 1
ATOM 657 N N . GLY A 1 83 ? -10.181 5.333 9.096 1.00 97.19 83 GLY A N 1
ATOM 658 C CA . GLY A 1 83 ? -10.275 4.494 10.291 1.00 97.19 83 GLY A CA 1
ATOM 659 C C . GLY A 1 83 ? -9.837 5.215 11.568 1.00 97.19 83 GLY A C 1
ATOM 660 O O . GLY A 1 83 ? -10.412 4.970 12.626 1.00 97.19 83 GLY A O 1
ATOM 661 N N . ASN A 1 84 ? -8.844 6.105 11.489 1.00 97.31 84 ASN A N 1
ATOM 662 C CA . ASN A 1 84 ? -8.406 6.926 12.619 1.00 97.31 84 ASN A CA 1
ATOM 663 C C . ASN A 1 84 ? -9.465 7.962 13.002 1.00 97.31 84 ASN A C 1
ATOM 665 O O . ASN A 1 84 ? -9.804 8.071 14.177 1.00 97.31 84 ASN A O 1
ATOM 669 N N . ASP A 1 85 ? -10.023 8.666 12.021 1.00 97.88 85 ASP A N 1
ATOM 670 C CA . ASP A 1 85 ? -11.014 9.722 12.251 1.00 97.88 85 ASP A CA 1
ATOM 671 C C . ASP A 1 85 ? -12.342 9.163 12.785 1.00 97.88 85 ASP A C 1
ATOM 673 O O . ASP A 1 85 ? -13.033 9.818 13.563 1.00 97.88 85 ASP A O 1
ATOM 677 N N . LEU A 1 86 ? -12.667 7.915 12.433 1.00 97.31 86 LEU A N 1
ATOM 678 C CA . LEU A 1 86 ? -13.787 7.160 13.004 1.00 97.31 86 LEU A CA 1
ATOM 679 C C . LEU A 1 86 ? -13.474 6.536 14.379 1.00 97.31 86 LEU A C 1
ATOM 681 O O . LEU A 1 86 ? -14.351 5.931 14.995 1.00 97.31 86 LEU A O 1
ATOM 685 N N . GLY A 1 87 ? -12.237 6.659 14.873 1.00 96.75 87 GLY A N 1
ATOM 686 C CA . GLY A 1 87 ? -11.808 6.129 16.170 1.00 96.75 87 GLY A CA 1
ATOM 687 C C . GLY A 1 87 ? -11.584 4.612 16.207 1.00 96.75 87 GLY A C 1
ATOM 688 O O . GLY A 1 87 ? -11.552 4.026 17.287 1.00 96.75 87 GLY A O 1
ATOM 689 N N . TYR A 1 88 ? -11.431 3.950 15.057 1.00 96.38 88 TYR A N 1
ATOM 690 C CA . TYR A 1 88 ? -11.239 2.491 14.966 1.00 96.38 88 TYR A CA 1
ATOM 691 C C . TYR A 1 88 ? -9.781 2.059 15.140 1.00 96.38 88 TYR A C 1
ATOM 693 O O . TYR A 1 88 ? -9.491 0.879 15.342 1.00 96.38 88 TYR A O 1
ATOM 701 N N . ILE A 1 89 ? -8.853 3.009 15.065 1.00 94.31 89 ILE A N 1
ATOM 702 C CA . ILE A 1 89 ? -7.432 2.804 15.321 1.00 94.31 89 ILE A CA 1
ATOM 703 C C . ILE A 1 89 ? -6.931 3.878 16.283 1.00 94.31 89 ILE A C 1
ATOM 705 O O . ILE A 1 89 ? -7.275 5.049 16.164 1.00 94.31 89 ILE A O 1
ATOM 709 N N . ALA A 1 90 ? -6.099 3.479 17.245 1.00 91.44 90 ALA A N 1
ATOM 710 C CA . ALA A 1 90 ? -5.440 4.428 18.133 1.00 91.44 90 ALA A CA 1
ATOM 711 C C . ALA A 1 90 ? -4.489 5.333 17.333 1.00 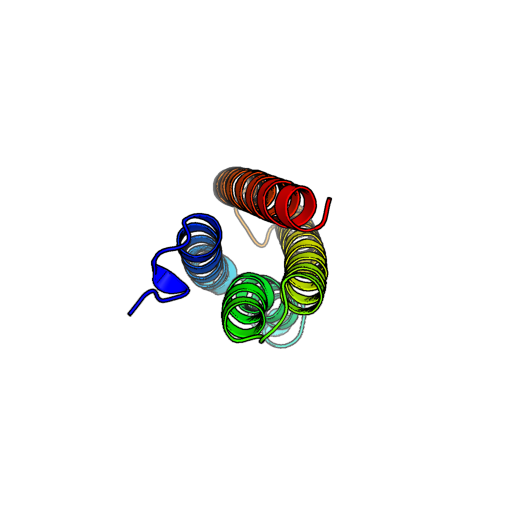91.44 90 ALA A C 1
ATOM 713 O O . ALA A 1 90 ? -3.712 4.830 16.517 1.00 91.44 90 ALA A O 1
ATOM 714 N N . SER A 1 91 ? -4.487 6.638 17.610 1.00 90.06 91 SER A N 1
ATOM 715 C CA . SER A 1 91 ? -3.700 7.618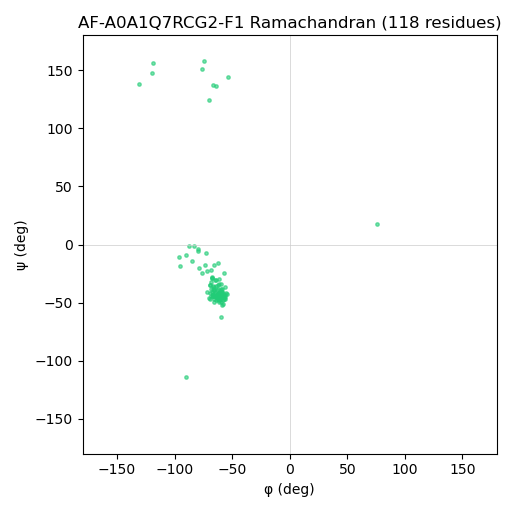 16.843 1.00 90.06 91 SER A CA 1
ATOM 716 C C . SER A 1 91 ? -2.203 7.297 16.803 1.00 90.06 91 SER A C 1
ATOM 718 O O . SER A 1 91 ? -1.586 7.408 15.749 1.00 90.06 91 SER A O 1
ATOM 720 N N . GLN A 1 92 ? -1.639 6.771 17.897 1.00 91.38 92 GLN A N 1
ATOM 721 C CA . GLN A 1 92 ? -0.250 6.295 17.929 1.00 91.38 92 GLN A CA 1
ATOM 722 C C . GLN A 1 92 ? 0.014 5.193 16.883 1.00 91.38 92 GLN A C 1
ATOM 724 O O . GLN A 1 92 ? 0.997 5.249 16.145 1.00 91.38 92 GLN A O 1
ATOM 729 N N . ASN A 1 93 ? -0.890 4.212 16.773 1.00 92.50 93 ASN A N 1
ATOM 730 C CA . ASN A 1 93 ? -0.775 3.133 15.789 1.00 92.50 93 ASN A CA 1
ATOM 731 C C . ASN A 1 93 ? -0.960 3.668 14.363 1.00 92.50 93 ASN A C 1
ATOM 733 O O . ASN A 1 93 ? -0.272 3.227 13.444 1.00 92.50 93 ASN A O 1
ATOM 737 N N . HIS A 1 94 ? -1.877 4.620 14.167 1.00 95.31 94 HIS A N 1
ATOM 738 C CA . HIS A 1 94 ? -2.076 5.271 12.875 1.00 95.31 94 HIS A CA 1
ATOM 739 C C . HIS A 1 94 ? -0.806 5.999 12.406 1.00 95.31 94 HIS A C 1
ATOM 741 O O . HIS A 1 94 ? -0.364 5.785 11.277 1.00 95.31 94 HIS A O 1
ATOM 747 N N . GLU A 1 95 ? -0.168 6.787 13.274 1.00 96.19 95 GLU A N 1
ATOM 748 C CA . GLU A 1 95 ? 1.084 7.483 12.957 1.00 96.19 95 GLU A CA 1
ATOM 749 C C . GLU A 1 95 ? 2.226 6.520 12.609 1.00 96.19 95 GLU A C 1
ATOM 751 O O . GLU A 1 95 ? 2.979 6.752 11.661 1.00 96.19 95 GLU A O 1
ATOM 756 N N . GLU A 1 96 ? 2.361 5.418 13.350 1.00 96.56 96 GLU A N 1
ATOM 757 C CA . GLU A 1 96 ? 3.362 4.386 13.065 1.00 96.56 96 GLU A CA 1
ATOM 758 C C . GLU A 1 96 ? 3.157 3.742 11.693 1.00 96.56 96 GLU A C 1
ATOM 760 O O . GLU A 1 96 ? 4.115 3.579 10.930 1.00 96.56 96 GLU A O 1
ATOM 765 N N . ILE A 1 97 ? 1.910 3.418 11.347 1.00 97.69 97 ILE A N 1
ATOM 766 C CA . ILE A 1 97 ? 1.583 2.841 10.042 1.00 97.69 97 ILE A CA 1
ATOM 767 C C . ILE A 1 97 ? 1.780 3.875 8.932 1.00 97.69 97 ILE A C 1
ATOM 769 O O . ILE A 1 97 ? 2.256 3.510 7.854 1.00 97.69 97 ILE A O 1
ATOM 773 N N . GLN A 1 98 ? 1.500 5.158 9.176 1.00 97.81 98 GLN A N 1
ATOM 774 C CA . GLN A 1 98 ? 1.774 6.194 8.182 1.00 97.81 98 GLN A CA 1
ATOM 775 C C . GLN A 1 98 ? 3.262 6.363 7.895 1.00 97.81 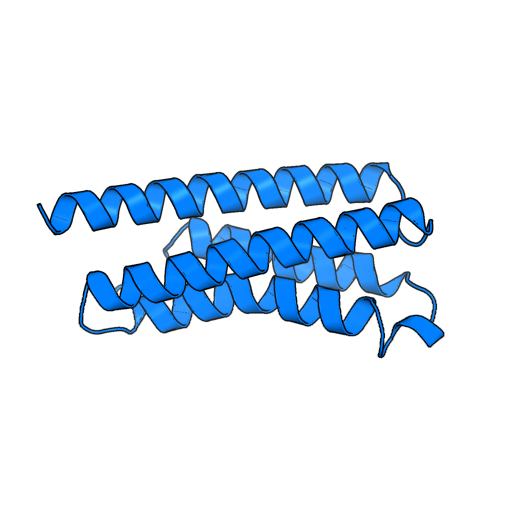98 GLN A C 1
ATOM 777 O O . GLN A 1 98 ? 3.653 6.408 6.729 1.00 97.81 98 GLN A O 1
ATOM 782 N N . ARG A 1 99 ? 4.116 6.325 8.924 1.00 98.38 99 ARG A N 1
ATOM 783 C CA . ARG A 1 99 ? 5.575 6.307 8.723 1.00 98.38 99 ARG A CA 1
ATOM 784 C C . ARG A 1 99 ? 6.022 5.109 7.879 1.00 98.38 99 ARG A C 1
ATOM 786 O O . ARG A 1 99 ? 6.907 5.243 7.032 1.00 98.38 99 ARG A O 1
ATOM 793 N N . ALA A 1 100 ? 5.399 3.944 8.066 1.00 98.50 100 ALA A N 1
ATOM 794 C CA . ALA A 1 100 ? 5.660 2.776 7.226 1.00 98.50 100 ALA A CA 1
ATOM 795 C C . ALA A 1 100 ? 5.180 2.982 5.775 1.00 98.50 100 ALA A C 1
ATOM 797 O O . ALA 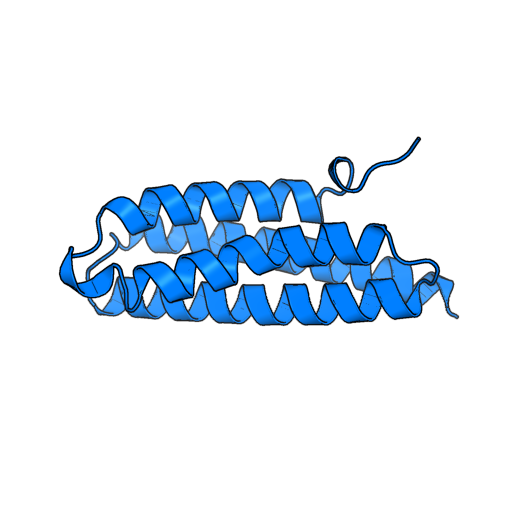A 1 100 ? 5.883 2.593 4.841 1.00 98.50 100 ALA A O 1
ATOM 798 N N . CYS A 1 101 ? 4.032 3.633 5.566 1.00 98.75 101 CYS A N 1
ATOM 799 C CA . CYS A 1 101 ? 3.563 4.010 4.231 1.00 98.75 101 CYS A CA 1
ATOM 800 C C . CYS A 1 101 ? 4.548 4.971 3.541 1.00 98.75 101 CYS A C 1
ATOM 802 O O . CYS A 1 101 ? 4.889 4.758 2.378 1.00 98.75 101 CYS A O 1
ATOM 804 N N . ASP A 1 102 ? 5.082 5.965 4.258 1.00 98.62 102 ASP A N 1
ATOM 805 C CA . ASP A 1 102 ? 6.093 6.902 3.742 1.00 98.62 102 ASP A CA 1
ATOM 806 C C . ASP A 1 102 ? 7.379 6.205 3.318 1.00 98.62 102 ASP A C 1
ATOM 808 O O . ASP A 1 102 ? 7.950 6.506 2.266 1.00 98.62 102 ASP A O 1
ATOM 812 N N . GLU A 1 103 ? 7.835 5.239 4.113 1.00 98.69 103 GLU A N 1
ATOM 813 C CA . GLU A 1 103 ? 8.989 4.425 3.755 1.00 98.69 103 GLU A CA 1
ATOM 814 C C . GLU A 1 103 ? 8.741 3.630 2.464 1.00 98.69 103 GLU A C 1
ATOM 816 O O . GLU A 1 103 ? 9.582 3.657 1.560 1.00 98.69 103 GLU A O 1
ATOM 821 N N . VAL A 1 104 ? 7.582 2.973 2.342 1.00 98.81 104 VAL A N 1
ATOM 822 C CA . VAL A 1 104 ? 7.203 2.235 1.126 1.00 98.81 104 VAL A CA 1
ATOM 823 C C . VAL A 1 104 ? 7.131 3.171 -0.080 1.00 98.81 104 VAL A C 1
ATOM 825 O O . VAL A 1 104 ? 7.703 2.852 -1.124 1.00 98.81 104 VAL A O 1
ATOM 828 N N . GLY A 1 105 ? 6.508 4.342 0.065 1.00 98.75 105 GLY A N 1
ATOM 829 C CA . GLY A 1 105 ? 6.387 5.341 -0.997 1.00 98.75 105 GLY A CA 1
ATOM 830 C C . GLY A 1 105 ? 7.745 5.832 -1.502 1.00 98.75 105 GLY A C 1
ATOM 831 O O . GLY A 1 105 ? 7.988 5.851 -2.711 1.00 98.75 105 GLY A O 1
ATOM 832 N N . ARG A 1 106 ? 8.687 6.139 -0.597 1.00 98.75 106 ARG A N 1
ATOM 833 C CA . ARG A 1 106 ? 10.059 6.520 -0.987 1.00 98.75 106 ARG A CA 1
ATOM 834 C C . ARG A 1 106 ? 10.779 5.404 -1.742 1.00 98.75 106 ARG A C 1
ATOM 836 O O . ARG A 1 106 ? 11.451 5.679 -2.736 1.00 98.75 106 ARG A O 1
ATOM 843 N N . LEU A 1 107 ? 10.658 4.157 -1.284 1.00 98.69 107 LEU A N 1
ATOM 844 C CA . LEU A 1 107 ? 11.304 3.010 -1.929 1.00 98.69 107 LEU A CA 1
ATOM 845 C C . LEU A 1 107 ? 10.707 2.712 -3.309 1.00 98.69 107 LEU A C 1
ATOM 847 O O . LEU A 1 107 ? 11.459 2.446 -4.248 1.00 98.69 107 LEU A O 1
ATOM 851 N N . LEU A 1 108 ? 9.381 2.806 -3.451 1.00 98.38 108 LEU A N 1
ATOM 852 C CA . LEU A 1 108 ? 8.693 2.713 -4.740 1.00 98.38 108 LEU A CA 1
ATOM 853 C C . LEU A 1 108 ? 9.178 3.800 -5.701 1.00 98.38 108 LEU A C 1
ATOM 855 O O . LEU A 1 108 ? 9.642 3.483 -6.797 1.00 98.38 108 LEU A O 1
ATOM 859 N N . GLY A 1 109 ? 9.168 5.064 -5.270 1.00 98.38 109 GLY A N 1
ATOM 860 C CA . GLY A 1 109 ? 9.633 6.188 -6.083 1.00 98.38 109 GLY A CA 1
ATOM 861 C C . GLY A 1 109 ? 11.093 6.037 -6.526 1.00 98.38 109 GLY A C 1
ATOM 862 O O . GLY A 1 109 ? 11.413 6.237 -7.701 1.00 98.38 109 GLY A O 1
ATOM 863 N N . GLY A 1 110 ? 11.974 5.607 -5.617 1.00 98.50 110 GLY A N 1
ATOM 864 C CA . GLY A 1 110 ? 13.378 5.324 -5.920 1.00 98.50 110 GLY A CA 1
ATOM 865 C C . GLY A 1 110 ? 13.555 4.201 -6.945 1.00 98.50 110 GLY A C 1
ATOM 866 O O . GLY A 1 110 ? 14.318 4.351 -7.905 1.00 98.50 110 GLY A O 1
ATOM 867 N N . LEU A 1 111 ? 12.811 3.100 -6.793 1.00 98.12 111 LEU A N 1
ATOM 868 C CA . LEU A 1 111 ? 12.810 1.986 -7.744 1.00 98.12 111 LEU A CA 1
ATOM 869 C C . LEU A 1 111 ? 12.332 2.438 -9.131 1.00 98.12 111 LEU A C 1
ATOM 871 O O . LEU A 1 111 ? 12.990 2.160 -10.134 1.00 98.12 111 LEU A O 1
ATOM 875 N N . MET A 1 112 ? 11.226 3.179 -9.196 1.00 98.38 112 MET A N 1
ATOM 876 C CA . MET A 1 112 ? 10.675 3.693 -10.451 1.00 98.38 112 MET A CA 1
ATOM 877 C C . MET A 1 112 ? 11.649 4.645 -11.148 1.00 98.38 112 MET A C 1
ATOM 879 O O . MET A 1 112 ? 11.864 4.531 -12.354 1.00 98.38 112 MET A O 1
ATOM 883 N N . GLN A 1 113 ? 12.296 5.549 -10.407 1.00 98.31 113 GLN A N 1
ATOM 884 C CA . GLN A 1 113 ? 13.314 6.443 -10.963 1.00 98.31 113 GLN A CA 1
ATOM 885 C C . GLN A 1 113 ? 14.520 5.658 -11.507 1.00 98.31 113 GLN A C 1
ATOM 887 O O . GLN A 1 113 ? 15.010 5.949 -12.599 1.00 98.31 113 GLN A O 1
ATOM 892 N N . ALA A 1 114 ? 14.991 4.641 -10.778 1.00 97.12 114 ALA A N 1
ATOM 893 C CA . ALA A 1 114 ? 16.085 3.783 -11.227 1.00 97.12 114 ALA A CA 1
ATOM 894 C C . ALA A 1 114 ? 15.741 3.013 -12.513 1.00 97.12 114 ALA A C 1
ATOM 896 O O . ALA A 1 114 ? 16.596 2.882 -13.384 1.00 97.12 114 ALA A O 1
ATOM 897 N N . LEU A 1 115 ? 14.501 2.539 -12.654 1.00 96.44 115 LEU A N 1
ATOM 898 C CA . LEU A 1 115 ? 14.028 1.856 -13.860 1.00 96.44 115 LEU A CA 1
ATOM 899 C C . LEU A 1 115 ? 13.846 2.817 -15.044 1.00 96.44 115 LEU A C 1
ATOM 901 O O . LEU A 1 115 ? 14.249 2.478 -16.154 1.00 96.44 115 LEU A O 1
ATOM 905 N N . ARG A 1 116 ? 13.310 4.025 -14.819 1.00 96.81 116 ARG A N 1
ATOM 906 C CA . ARG A 1 116 ? 13.171 5.060 -15.863 1.00 96.81 116 ARG A CA 1
ATOM 907 C C . ARG A 1 116 ? 14.523 5.458 -16.460 1.00 96.81 116 ARG A C 1
ATOM 909 O O . ARG A 1 116 ? 14.629 5.545 -17.675 1.00 96.81 116 ARG A O 1
ATOM 916 N N . ARG A 1 117 ? 15.571 5.578 -15.634 1.00 96.19 117 ARG A N 1
ATOM 917 C CA . ARG A 1 1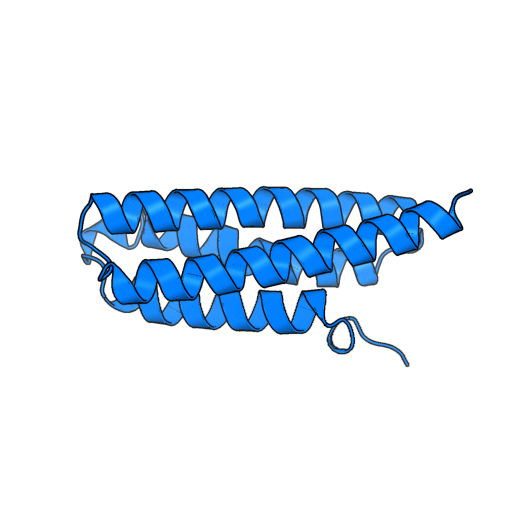17 ? 16.954 5.836 -16.089 1.00 96.19 117 ARG A CA 1
ATOM 918 C C . ARG A 1 117 ? 17.553 4.743 -16.983 1.00 96.19 117 ARG A C 1
ATOM 920 O O . ARG A 1 117 ? 18.571 4.985 -17.606 1.00 96.19 117 ARG A O 1
ATOM 927 N N . ARG A 1 118 ? 16.969 3.540 -17.024 1.00 90.56 118 ARG A N 1
ATOM 928 C CA . ARG A 1 118 ? 17.403 2.449 -17.922 1.00 90.56 118 ARG A CA 1
ATOM 929 C C . ARG A 1 118 ? 16.693 2.466 -19.277 1.00 90.56 118 ARG A C 1
ATOM 931 O O . ARG A 1 118 ? 17.004 1.635 -20.122 1.00 90.56 118 ARG A O 1
ATOM 938 N N . LEU A 1 119 ? 15.673 3.312 -19.433 1.00 89.19 119 LEU A N 1
ATOM 939 C CA . LEU A 1 119 ? 14.923 3.484 -20.681 1.00 89.19 119 LEU A CA 1
ATOM 940 C C . LEU A 1 119 ? 15.439 4.658 -21.523 1.00 89.19 119 LEU A C 1
ATOM 942 O O . LEU A 1 119 ? 15.103 4.727 -22.703 1.00 89.19 119 LEU A O 1
ATOM 946 N N . THR A 1 120 ? 16.185 5.567 -20.896 1.00 72.56 120 THR A N 1
ATOM 947 C CA . THR A 1 120 ? 16.940 6.667 -21.510 1.00 72.56 120 THR A CA 1
ATOM 948 C C . THR A 1 120 ? 18.345 6.208 -21.841 1.00 72.56 120 THR A C 1
ATOM 950 O O . THR A 1 120 ? 18.795 6.489 -22.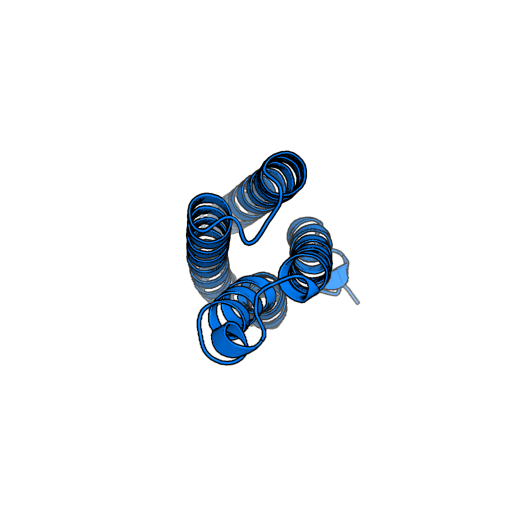967 1.00 72.56 120 THR A O 1
#